Protein AF-A0A6B3EZA4-F1 (afdb_monomer_lite)

Structure (mmCIF, N/CA/C/O backbone):
data_AF-A0A6B3EZA4-F1
#
_entry.id   AF-A0A6B3EZA4-F1
#
loop_
_atom_site.group_PDB
_atom_site.id
_atom_site.type_symbol
_atom_site.label_atom_id
_atom_site.label_alt_id
_atom_site.label_comp_id
_atom_site.label_asym_id
_atom_site.label_entity_id
_atom_site.label_seq_id
_atom_site.pdbx_PDB_ins_code
_atom_site.Cartn_x
_atom_site.Cartn_y
_atom_site.Cartn_z
_atom_site.occupancy
_atom_site.B_iso_or_equiv
_atom_site.auth_seq_id
_atom_site.auth_comp_id
_atom_site.auth_asym_id
_atom_site.auth_atom_id
_atom_site.pdbx_PDB_model_num
ATOM 1 N N . SER A 1 1 ? 5.693 17.335 -28.677 1.00 39.09 1 SER A N 1
ATOM 2 C CA . SER A 1 1 ? 6.112 17.427 -27.269 1.00 39.09 1 SER A CA 1
ATOM 3 C C . SER A 1 1 ? 5.631 16.165 -26.579 1.00 39.09 1 SER A C 1
ATOM 5 O O . SER A 1 1 ? 4.439 16.047 -26.317 1.00 39.09 1 SER A O 1
ATOM 7 N N . SER A 1 2 ? 6.489 15.147 -26.472 1.00 41.34 2 SER A N 1
ATOM 8 C CA . SER A 1 2 ? 6.160 13.904 -25.770 1.00 41.34 2 SER A CA 1
ATOM 9 C C . SER A 1 2 ? 6.014 14.228 -24.287 1.00 41.34 2 SER A C 1
ATOM 11 O O . SER A 1 2 ? 6.846 14.935 -23.724 1.00 41.34 2 SER A O 1
ATOM 13 N N . ARG A 1 3 ? 4.961 13.731 -23.637 1.00 41.78 3 ARG A N 1
ATOM 14 C CA . ARG A 1 3 ? 4.946 13.691 -22.174 1.00 41.78 3 ARG A CA 1
ATOM 15 C C . ARG A 1 3 ? 6.004 12.675 -21.736 1.00 41.78 3 ARG A C 1
ATOM 17 O O . ARG A 1 3 ? 5.721 11.495 -21.620 1.00 41.78 3 ARG A O 1
ATOM 24 N N . GLN A 1 4 ? 7.236 13.135 -21.577 1.00 57.34 4 GLN A N 1
ATOM 25 C CA . GLN A 1 4 ? 8.239 12.519 -20.715 1.00 57.34 4 GLN A CA 1
ATOM 26 C C . GLN A 1 4 ? 8.206 13.310 -19.402 1.00 57.34 4 GLN A C 1
ATOM 28 O O . GLN A 1 4 ? 8.940 14.283 -19.284 1.00 57.34 4 GLN A O 1
ATOM 33 N N . SER A 1 5 ? 7.274 13.017 -18.487 1.00 53.19 5 SER A N 1
ATOM 34 C CA . SER A 1 5 ? 7.174 13.605 -17.127 1.00 53.19 5 SER A CA 1
ATOM 35 C C . SER A 1 5 ? 5.955 13.025 -16.388 1.00 53.19 5 SER A C 1
ATOM 37 O O . SER A 1 5 ? 4.945 12.789 -17.057 1.00 53.19 5 SER A O 1
ATOM 39 N N . PRO A 1 6 ? 5.900 13.027 -15.043 1.00 55.38 6 PRO A N 1
ATOM 40 C CA . PRO A 1 6 ? 6.948 12.768 -14.046 1.00 55.38 6 PRO A CA 1
ATOM 41 C C . PRO A 1 6 ? 6.462 11.828 -12.914 1.00 55.38 6 PRO A C 1
ATOM 43 O O . PRO A 1 6 ? 7.113 11.727 -11.883 1.00 55.38 6 PRO A O 1
ATOM 46 N N . GLU A 1 7 ? 5.318 11.171 -13.089 1.00 54.31 7 GLU A N 1
ATOM 47 C CA . GLU A 1 7 ? 4.727 10.298 -12.078 1.00 54.31 7 GLU A CA 1
ATOM 48 C C . GLU A 1 7 ? 4.825 8.859 -12.579 1.00 54.31 7 GLU A C 1
ATOM 50 O O . GLU A 1 7 ? 4.374 8.598 -13.704 1.00 54.31 7 GLU A O 1
ATOM 55 N N . PRO A 1 8 ? 5.390 7.923 -11.799 1.00 62.38 8 PRO A N 1
ATOM 56 C CA . PRO A 1 8 ? 5.191 6.523 -12.106 1.00 62.38 8 PRO A CA 1
ATOM 57 C C . PRO A 1 8 ? 3.679 6.281 -12.200 1.00 62.38 8 PRO A C 1
ATOM 59 O O . PRO A 1 8 ? 2.902 6.699 -11.339 1.00 62.38 8 PRO A O 1
ATOM 62 N N . GLY A 1 9 ? 3.237 5.682 -13.307 1.00 72.94 9 GLY A N 1
ATOM 63 C CA . GLY A 1 9 ? 1.850 5.251 -13.443 1.00 72.94 9 GLY A CA 1
ATOM 64 C C . GLY A 1 9 ? 1.457 4.310 -12.298 1.00 72.94 9 GLY A C 1
ATOM 65 O O . GLY A 1 9 ? 2.292 3.889 -11.507 1.00 72.94 9 GLY A O 1
ATOM 66 N N . HIS A 1 10 ? 0.172 3.962 -12.211 1.00 85.50 10 HIS A N 1
ATOM 67 C CA . HIS A 1 10 ? -0.342 3.092 -11.143 1.00 85.50 10 HIS A CA 1
ATOM 68 C C . HIS A 1 10 ? -0.162 3.679 -9.737 1.00 85.50 10 HIS A C 1
ATOM 70 O O . HIS A 1 10 ? 0.437 3.065 -8.864 1.00 85.50 10 HIS A O 1
ATOM 76 N N . THR A 1 11 ? -0.749 4.847 -9.488 1.00 85.31 11 THR A N 1
ATOM 77 C CA . THR A 1 11 ? -0.721 5.490 -8.162 1.00 85.31 11 THR A CA 1
ATOM 78 C C . THR A 1 11 ? -1.720 4.858 -7.172 1.00 85.31 11 THR A C 1
ATOM 80 O O . THR A 1 11 ? -1.568 4.935 -5.954 1.00 85.31 11 THR A O 1
ATOM 83 N N . GLY A 1 12 ? -2.767 4.191 -7.672 1.00 88.62 12 GLY A N 1
ATOM 84 C CA . GLY A 1 12 ? -3.869 3.675 -6.851 1.00 88.62 12 GLY A CA 1
ATOM 85 C C . GLY A 1 12 ? -4.845 4.776 -6.428 1.00 88.62 12 GLY A C 1
ATOM 86 O O . GLY A 1 12 ? -5.232 5.603 -7.250 1.00 88.62 12 GLY A O 1
ATOM 87 N N . GLY A 1 13 ? -5.270 4.769 -5.161 1.00 89.44 13 GLY A N 1
ATOM 88 C CA . GLY A 1 13 ? -6.119 5.814 -4.570 1.00 89.44 13 GLY A CA 1
ATOM 89 C C . GLY A 1 13 ? -7.570 5.406 -4.310 1.00 89.44 13 GLY A C 1
ATOM 90 O O . GLY A 1 13 ? -8.395 6.255 -3.977 1.00 89.44 13 GLY A O 1
ATOM 91 N N . TYR A 1 14 ? -7.905 4.121 -4.437 1.00 92.12 14 TYR A N 1
ATOM 92 C CA . TYR A 1 14 ? -9.234 3.646 -4.058 1.00 92.12 14 TYR A CA 1
ATOM 93 C C . TYR A 1 14 ? -9.358 3.564 -2.535 1.00 92.12 14 TYR A C 1
ATOM 95 O O . TYR A 1 14 ? -8.497 2.984 -1.876 1.00 92.12 14 TYR A O 1
ATOM 103 N N . ILE A 1 15 ? -10.435 4.116 -1.978 1.00 95.94 15 ILE A N 1
ATOM 104 C CA . ILE A 1 15 ? -10.705 4.099 -0.539 1.00 95.94 15 ILE A CA 1
ATOM 105 C C . ILE A 1 15 ? -12.180 3.775 -0.318 1.00 95.94 15 ILE A C 1
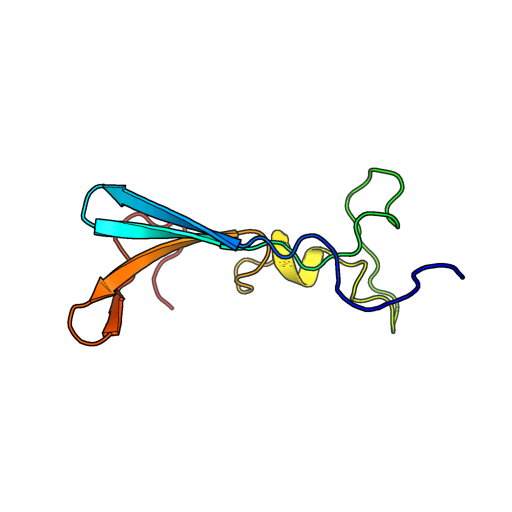ATOM 107 O O . ILE A 1 15 ? -13.053 4.391 -0.930 1.00 95.94 15 ILE A O 1
ATOM 111 N N . THR A 1 16 ? -12.468 2.831 0.576 1.00 97.56 16 THR A N 1
ATOM 112 C CA . THR A 1 16 ? -13.840 2.542 1.010 1.00 97.56 16 THR A CA 1
ATOM 113 C C . THR A 1 16 ? -13.881 2.039 2.445 1.00 97.56 16 THR A C 1
ATOM 115 O O . THR A 1 16 ? -12.997 1.302 2.887 1.00 97.56 16 THR A O 1
ATOM 118 N N . PHE A 1 17 ? -14.945 2.380 3.167 1.00 97.75 17 PHE A N 1
ATOM 119 C CA . PHE A 1 17 ? -15.285 1.680 4.400 1.00 97.75 17 PHE A CA 1
ATOM 120 C C . PHE A 1 17 ? -15.965 0.353 4.063 1.00 97.75 17 PHE A C 1
ATOM 122 O O . PHE A 1 17 ? -16.823 0.285 3.182 1.00 97.75 17 PHE A O 1
ATOM 129 N N . GLY A 1 18 ? -15.561 -0.705 4.754 1.00 94.62 18 GLY A N 1
ATOM 130 C CA . GLY A 1 18 ? -16.187 -2.017 4.696 1.00 94.62 18 GLY A CA 1
ATOM 131 C C . GLY A 1 18 ? -16.846 -2.394 6.026 1.00 94.62 18 GLY A C 1
ATOM 132 O O . GLY A 1 18 ? -17.088 -1.539 6.882 1.00 94.62 18 GLY A O 1
ATOM 133 N N . PRO A 1 19 ? -17.136 -3.689 6.230 1.00 93.88 19 PRO A N 1
ATOM 134 C CA . PRO A 1 19 ? -17.728 -4.179 7.470 1.00 93.88 19 PRO A CA 1
ATOM 135 C C . PRO A 1 19 ? -16.886 -3.830 8.702 1.00 93.88 19 PRO A C 1
ATOM 137 O O . PRO A 1 19 ? -15.658 -3.724 8.625 1.00 93.88 19 PRO A O 1
ATOM 140 N N . ASN A 1 20 ? -17.552 -3.714 9.853 1.00 94.06 20 ASN A N 1
ATOM 141 C CA . ASN A 1 20 ? -16.932 -3.443 11.157 1.00 94.06 20 ASN A CA 1
ATOM 142 C C . ASN A 1 20 ? -16.147 -2.118 11.218 1.00 94.06 20 ASN A C 1
ATOM 144 O O . ASN A 1 20 ? -15.226 -1.984 12.017 1.00 94.06 20 ASN A O 1
ATOM 148 N N . GLY A 1 21 ? -16.478 -1.151 10.355 1.00 95.69 21 GLY A N 1
ATOM 149 C CA . GLY A 1 21 ? -15.814 0.157 10.319 1.00 95.69 21 GLY A CA 1
ATOM 150 C C . GLY A 1 21 ? -14.381 0.126 9.781 1.00 95.69 21 GLY A C 1
ATOM 151 O O . GLY A 1 21 ? -13.670 1.118 9.895 1.00 95.69 21 GLY A O 1
ATOM 152 N N . ASN A 1 22 ? -13.944 -0.987 9.185 1.00 97.75 22 ASN A N 1
ATOM 153 C CA . ASN A 1 22 ? -12.600 -1.089 8.625 1.00 97.75 22 ASN A CA 1
ATOM 154 C C . ASN A 1 22 ? -12.479 -0.274 7.334 1.00 97.75 22 ASN A C 1
ATOM 156 O O . ASN A 1 22 ? -13.349 -0.339 6.463 1.00 97.75 22 ASN A O 1
ATOM 160 N N . LEU A 1 23 ? -11.367 0.437 7.194 1.00 97.38 23 LEU A N 1
ATOM 161 C CA . LEU A 1 23 ? -10.995 1.180 6.001 1.00 97.38 23 LEU A CA 1
ATOM 162 C C . LEU A 1 23 ? -10.136 0.300 5.091 1.00 97.38 23 LEU A C 1
ATOM 164 O O . LEU A 1 23 ? -9.115 -0.240 5.525 1.00 97.38 23 LEU A O 1
ATOM 168 N N . TYR A 1 24 ? -10.548 0.182 3.832 1.00 97.19 24 TYR A N 1
ATOM 169 C CA . TYR A 1 24 ? -9.811 -0.498 2.774 1.00 97.19 24 TYR A CA 1
ATOM 170 C C . TYR A 1 24 ? -9.189 0.538 1.844 1.00 97.19 24 TYR A C 1
ATOM 172 O O . TYR A 1 24 ? -9.883 1.449 1.388 1.00 97.19 24 TYR A O 1
ATOM 180 N N . ILE A 1 25 ? -7.893 0.393 1.569 1.00 96.88 25 ILE A N 1
ATOM 181 C CA . ILE A 1 25 ? -7.105 1.338 0.770 1.00 96.88 25 ILE A CA 1
ATOM 182 C C . ILE A 1 25 ? -6.388 0.556 -0.329 1.00 96.88 25 ILE A C 1
ATOM 184 O O . ILE A 1 25 ? -5.579 -0.322 -0.037 1.00 96.88 25 ILE A O 1
ATOM 188 N N . GLY A 1 26 ? -6.691 0.864 -1.586 1.00 95.50 26 GLY A N 1
ATOM 189 C CA . GLY A 1 26 ? -5.987 0.339 -2.752 1.00 95.50 26 GLY A CA 1
ATOM 190 C C . GLY A 1 26 ? -4.833 1.257 -3.130 1.00 95.50 26 GLY A C 1
ATOM 191 O O . GLY A 1 26 ? -5.061 2.372 -3.609 1.00 95.50 26 GLY A O 1
ATOM 192 N N . THR A 1 27 ? -3.607 0.789 -2.931 1.00 94.56 27 THR A N 1
ATOM 193 C CA . THR A 1 27 ? -2.385 1.471 -3.363 1.00 94.56 27 THR A CA 1
ATOM 194 C C . THR A 1 27 ? -1.920 0.880 -4.685 1.00 94.56 27 THR A C 1
ATOM 196 O O . THR A 1 27 ? -2.012 -0.329 -4.910 1.00 94.56 27 THR A O 1
ATOM 199 N N . GLY A 1 28 ? -1.437 1.729 -5.583 1.00 92.00 28 GLY A N 1
ATOM 200 C CA . GLY A 1 28 ? -0.782 1.253 -6.789 1.00 92.00 28 GLY A CA 1
ATOM 201 C C . GLY A 1 28 ? 0.704 0.991 -6.538 1.00 92.00 28 GLY A C 1
ATOM 202 O O . GLY A 1 28 ? 1.188 1.187 -5.421 1.00 92.00 28 GLY A O 1
ATOM 203 N N . ASP A 1 29 ? 1.395 0.429 -7.525 1.00 90.12 29 ASP A N 1
ATOM 204 C CA . ASP A 1 29 ? 2.756 -0.097 -7.381 1.00 90.12 29 ASP A CA 1
ATOM 205 C C . ASP A 1 29 ? 3.857 0.882 -7.802 1.00 90.12 29 ASP A C 1
ATOM 207 O O . ASP A 1 29 ? 5.041 0.550 -7.674 1.00 90.12 29 ASP A O 1
ATOM 211 N N . ASP A 1 30 ? 3.472 2.072 -8.274 1.00 88.25 30 ASP A N 1
ATOM 212 C CA . ASP A 1 30 ? 4.355 3.114 -8.797 1.00 88.25 30 ASP A CA 1
ATOM 213 C C . ASP A 1 30 ? 5.407 2.558 -9.774 1.00 88.25 30 ASP A C 1
ATOM 215 O O . ASP A 1 30 ? 6.563 2.989 -9.751 1.00 88.25 30 ASP A O 1
ATOM 219 N N . THR A 1 31 ? 5.052 1.561 -10.589 1.00 86.19 31 THR A N 1
ATOM 220 C CA . THR A 1 31 ? 5.953 0.959 -11.582 1.00 86.19 31 THR A CA 1
ATOM 221 C C . THR A 1 31 ? 5.545 1.387 -12.990 1.00 86.19 31 THR A C 1
ATOM 223 O O . THR A 1 31 ? 4.361 1.440 -13.310 1.00 86.19 31 THR A O 1
ATOM 226 N N . GLU A 1 32 ? 6.524 1.709 -13.838 1.00 84.06 32 GLU A N 1
ATOM 227 C CA . GLU A 1 32 ? 6.319 2.161 -15.218 1.00 84.06 32 GLU A CA 1
ATOM 228 C C . GLU A 1 32 ? 5.552 1.103 -16.036 1.00 84.06 32 GLU A C 1
ATOM 230 O O . GLU A 1 32 ? 6.090 0.029 -16.327 1.00 84.06 32 GLU A O 1
ATOM 235 N N . PRO A 1 33 ? 4.299 1.386 -16.439 1.00 76.06 33 PRO A N 1
ATOM 236 C CA . PRO A 1 33 ? 3.434 0.374 -17.037 1.00 76.06 33 PRO A CA 1
ATOM 237 C C . PRO A 1 33 ? 3.744 0.063 -18.503 1.00 76.06 33 PRO A C 1
ATOM 239 O O . PRO A 1 33 ? 3.224 -0.917 -19.039 1.00 76.06 33 PRO A O 1
ATOM 242 N N . PHE A 1 34 ? 4.546 0.886 -19.185 1.00 79.88 34 PHE A N 1
ATOM 243 C CA . PHE A 1 34 ? 4.723 0.795 -20.638 1.00 79.88 34 PHE A CA 1
ATOM 244 C C . PHE A 1 34 ? 6.068 0.198 -21.075 1.00 79.88 34 PHE A C 1
ATOM 246 O O . PHE A 1 34 ? 6.318 0.094 -22.275 1.00 79.88 34 PHE A O 1
ATOM 253 N N . ARG A 1 35 ? 6.948 -0.191 -20.140 1.00 75.62 35 ARG A N 1
ATOM 254 C CA . ARG A 1 35 ? 8.316 -0.674 -20.434 1.00 75.62 35 ARG A CA 1
ATOM 255 C C . ARG A 1 35 ? 8.544 -2.173 -20.221 1.00 75.62 35 ARG A C 1
ATOM 257 O O . ARG A 1 35 ? 9.693 -2.600 -20.169 1.00 75.62 35 ARG A O 1
ATOM 264 N N . SER A 1 36 ? 7.482 -2.970 -20.126 1.00 80.25 36 SER A N 1
ATOM 265 C CA . SER A 1 36 ? 7.591 -4.411 -19.861 1.00 80.25 36 SER A CA 1
ATOM 266 C C . SER A 1 36 ? 7.065 -5.324 -20.973 1.00 80.25 36 SER A C 1
ATOM 268 O O . SER A 1 36 ? 7.023 -6.535 -20.781 1.00 80.25 36 SER A O 1
ATOM 270 N N . ASP A 1 37 ? 6.645 -4.782 -22.124 1.00 82.25 37 ASP A N 1
ATOM 271 C CA . ASP A 1 37 ? 6.086 -5.548 -23.257 1.00 82.25 37 ASP A CA 1
ATOM 272 C C . ASP A 1 37 ? 4.975 -6.544 -22.849 1.00 82.25 37 ASP A C 1
ATOM 274 O O . ASP A 1 37 ? 4.822 -7.622 -23.423 1.00 82.25 37 ASP A O 1
ATOM 278 N N . GLY A 1 38 ? 4.190 -6.185 -21.827 1.00 79.62 38 GLY A N 1
ATOM 279 C CA . GLY A 1 38 ? 3.112 -7.017 -21.280 1.00 79.62 38 GLY A CA 1
ATOM 280 C C . GLY A 1 38 ? 3.558 -8.080 -20.269 1.00 79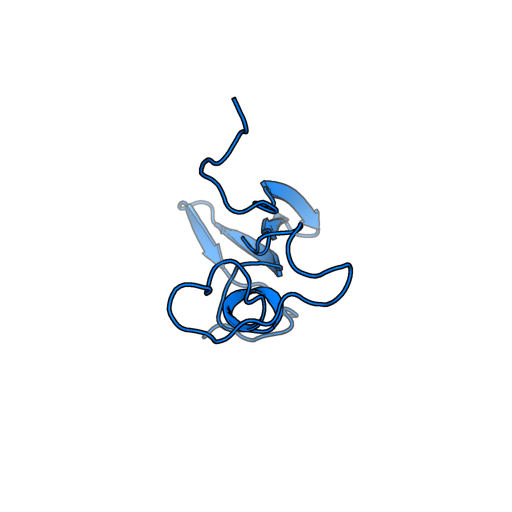.62 38 GLY A C 1
ATOM 281 O O . GLY A 1 38 ? 2.710 -8.784 -19.722 1.00 79.62 38 GLY A O 1
ATOM 282 N N . TYR A 1 39 ? 4.855 -8.188 -19.981 1.00 84.12 39 TYR A N 1
ATOM 283 C CA . TYR A 1 39 ? 5.398 -9.013 -18.903 1.00 84.12 39 TYR A CA 1
ATOM 284 C C . TYR A 1 39 ? 5.457 -8.243 -17.578 1.00 84.12 39 TYR A C 1
ATOM 286 O O . TYR A 1 39 ? 5.202 -7.038 -17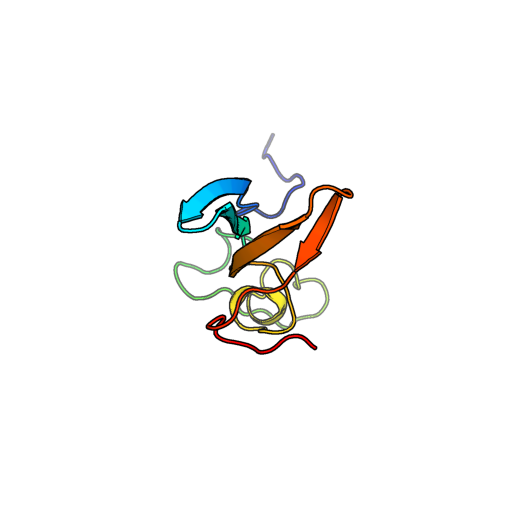.519 1.00 84.12 39 TYR A O 1
ATOM 294 N N . ALA A 1 40 ? 5.795 -8.945 -16.494 1.00 85.12 40 ALA A N 1
ATOM 295 C CA . ALA A 1 40 ? 6.098 -8.294 -15.227 1.00 85.12 40 ALA A CA 1
ATOM 296 C C . ALA A 1 40 ? 7.348 -7.397 -15.392 1.00 85.12 40 ALA A C 1
ATOM 298 O O . ALA A 1 40 ? 8.380 -7.900 -15.845 1.00 85.12 40 ALA A O 1
ATOM 299 N N . PRO A 1 41 ? 7.277 -6.098 -15.047 1.00 87.62 41 PRO A N 1
ATOM 300 C CA . PRO A 1 41 ? 8.434 -5.209 -15.075 1.00 87.62 41 PRO A CA 1
ATOM 301 C C . PRO A 1 41 ? 9.455 -5.639 -14.015 1.00 87.62 41 PRO A C 1
ATOM 303 O O . PRO A 1 41 ? 9.189 -5.533 -12.819 1.00 87.62 41 PRO A O 1
ATOM 306 N N . ILE A 1 42 ? 10.598 -6.170 -14.456 1.00 90.12 42 ILE A N 1
ATOM 307 C CA . ILE A 1 42 ? 11.713 -6.608 -13.606 1.00 90.12 42 ILE A CA 1
ATOM 308 C C . ILE A 1 42 ? 13.007 -6.090 -14.240 1.00 90.12 42 ILE A C 1
ATOM 310 O O . ILE A 1 42 ? 13.476 -6.635 -15.241 1.00 90.12 42 ILE A O 1
ATOM 314 N N . ASP A 1 43 ? 13.567 -5.019 -13.679 1.00 90.12 43 ASP A N 1
ATOM 315 C CA . ASP A 1 43 ? 14.776 -4.373 -14.196 1.00 90.12 43 ASP A CA 1
ATOM 316 C C . ASP A 1 43 ? 15.688 -3.882 -13.063 1.00 90.12 43 ASP A C 1
ATOM 318 O O . ASP A 1 43 ? 15.640 -2.731 -12.633 1.00 90.12 43 ASP A O 1
ATOM 322 N N . GLU A 1 44 ? 16.567 -4.768 -12.600 1.00 90.94 44 GLU A N 1
ATOM 323 C CA . GLU A 1 44 ? 17.482 -4.507 -11.479 1.00 90.94 44 GLU A CA 1
ATOM 324 C C . GLU A 1 44 ? 18.694 -3.630 -11.863 1.00 90.94 44 GLU A C 1
ATOM 326 O O . GLU A 1 44 ? 19.594 -3.397 -11.049 1.00 90.94 44 GLU A O 1
ATOM 331 N N . ARG A 1 45 ? 18.774 -3.143 -13.111 1.00 92.81 45 ARG A N 1
ATOM 332 C CA . ARG A 1 45 ? 19.893 -2.299 -13.556 1.00 92.81 45 ARG A CA 1
ATOM 333 C C . ARG A 1 45 ? 19.893 -0.964 -12.811 1.00 92.81 45 ARG A C 1
ATOM 335 O O . ARG A 1 45 ? 18.858 -0.349 -12.555 1.00 92.81 45 ARG A O 1
ATOM 342 N N . ALA A 1 46 ? 21.089 -0.459 -12.514 1.00 91.00 46 ALA A N 1
ATOM 343 C CA . ALA A 1 46 ? 21.242 0.834 -11.855 1.00 91.00 46 ALA A CA 1
ATOM 344 C C . ALA A 1 46 ? 20.574 1.959 -12.672 1.00 91.00 46 ALA A C 1
ATOM 346 O O . ALA A 1 46 ? 20.828 2.100 -13.867 1.00 91.00 46 ALA A O 1
ATOM 347 N N . GLY A 1 47 ? 19.727 2.759 -12.017 1.00 88.00 47 GLY A N 1
ATOM 348 C CA . GLY A 1 47 ? 18.962 3.841 -12.652 1.00 88.00 47 GLY A CA 1
ATOM 349 C C . GLY A 1 47 ? 17.621 3.422 -13.267 1.00 88.00 47 GLY A C 1
ATOM 350 O O . GLY A 1 47 ? 16.948 4.270 -13.842 1.00 88.00 47 GLY A O 1
ATOM 351 N N . HIS A 1 48 ? 17.217 2.153 -13.135 1.00 87.38 48 HIS A N 1
ATOM 352 C CA . HIS A 1 48 ? 15.980 1.616 -13.715 1.00 87.38 48 HIS A CA 1
ATOM 353 C C . HIS A 1 48 ? 14.927 1.183 -12.683 1.00 87.38 48 HIS A C 1
ATOM 355 O O . HIS A 1 48 ? 13.958 0.535 -13.063 1.00 87.38 48 HIS A O 1
ATOM 361 N N . ALA A 1 49 ? 15.068 1.579 -11.412 1.00 86.56 49 ALA A N 1
ATOM 362 C CA . ALA A 1 49 ? 14.194 1.144 -10.315 1.00 86.56 49 ALA A CA 1
ATOM 363 C C . ALA A 1 49 ? 12.691 1.372 -10.576 1.00 86.56 49 ALA A C 1
ATOM 365 O O . ALA A 1 49 ? 11.856 0.595 -10.115 1.00 86.56 49 ALA A O 1
ATOM 366 N N . ASP A 1 50 ? 12.325 2.392 -11.353 1.00 87.12 50 ASP A N 1
ATOM 367 C CA . ASP A 1 50 ? 10.929 2.654 -11.720 1.00 87.12 50 ASP A CA 1
ATOM 368 C C . ASP A 1 50 ? 10.320 1.563 -12.617 1.00 87.12 50 ASP A C 1
ATOM 370 O O . ASP A 1 50 ? 9.103 1.478 -12.717 1.00 87.12 50 ASP A O 1
ATOM 374 N N . ASN A 1 51 ? 11.140 0.693 -13.217 1.00 87.69 51 ASN A N 1
ATOM 375 C CA . ASN A 1 51 ? 10.730 -0.454 -14.036 1.00 87.69 51 ASN A CA 1
ATOM 376 C C . ASN A 1 51 ? 10.881 -1.799 -13.298 1.00 87.69 51 ASN A C 1
ATOM 378 O O . ASN A 1 51 ? 10.860 -2.845 -13.944 1.00 87.69 51 ASN A O 1
ATOM 382 N N . ASP A 1 52 ? 11.082 -1.789 -11.977 1.00 89.62 52 ASP A N 1
ATOM 383 C CA . ASP A 1 52 ? 11.236 -3.002 -11.172 1.00 89.62 52 ASP A CA 1
ATOM 384 C C . ASP A 1 52 ? 10.124 -3.123 -10.124 1.00 89.62 52 ASP A C 1
ATOM 386 O O . ASP A 1 52 ? 10.155 -2.485 -9.069 1.00 89.62 52 ASP A O 1
ATOM 390 N N . VAL A 1 53 ? 9.142 -3.982 -10.408 1.00 89.94 53 VAL A N 1
ATOM 391 C CA . VAL A 1 53 ? 7.988 -4.243 -9.535 1.00 89.94 53 VAL A CA 1
ATOM 392 C C . VAL A 1 53 ? 8.361 -5.059 -8.293 1.00 89.94 53 VAL A C 1
ATOM 394 O O . VAL A 1 53 ? 7.580 -5.150 -7.338 1.00 89.94 53 VAL A O 1
ATOM 397 N N . GLN A 1 54 ? 9.558 -5.658 -8.263 1.00 92.81 54 GLN A N 1
ATOM 398 C CA . GLN A 1 54 ? 9.995 -6.462 -7.124 1.00 92.81 54 GLN A CA 1
ATOM 399 C C . GLN A 1 54 ? 10.104 -5.624 -5.849 1.00 92.81 54 GLN A C 1
ATOM 401 O O . GLN A 1 54 ? 9.860 -6.130 -4.755 1.00 92.81 54 GLN A O 1
ATOM 406 N N . ARG A 1 55 ? 10.397 -4.324 -5.984 1.00 91.69 55 ARG A N 1
ATOM 407 C CA . ARG A 1 55 ? 10.495 -3.399 -4.849 1.00 91.69 55 ARG A CA 1
ATOM 408 C C . ARG A 1 55 ? 9.146 -3.104 -4.186 1.00 91.69 55 ARG A C 1
ATOM 410 O O . ARG A 1 55 ? 9.145 -2.704 -3.025 1.00 91.69 55 ARG A O 1
ATOM 417 N N . THR A 1 56 ? 8.029 -3.287 -4.901 1.00 92.06 56 THR A N 1
ATOM 418 C CA . THR A 1 56 ? 6.674 -2.901 -4.469 1.00 92.06 56 THR A CA 1
ATOM 419 C C . THR A 1 56 ? 5.737 -4.098 -4.355 1.00 92.06 56 THR A C 1
ATOM 421 O O . THR A 1 56 ? 5.651 -4.704 -3.288 1.00 92.06 56 THR A O 1
ATOM 424 N N . SER A 1 57 ? 5.028 -4.474 -5.422 1.00 89.75 57 SER A N 1
ATOM 425 C CA . SER A 1 57 ? 3.970 -5.490 -5.388 1.00 89.75 57 SER A CA 1
ATOM 426 C C . SER A 1 57 ? 4.482 -6.831 -4.865 1.00 89.75 57 SER A C 1
ATOM 428 O O . SER A 1 57 ? 3.806 -7.442 -4.037 1.00 89.75 57 SER A O 1
ATOM 430 N N . ALA A 1 58 ? 5.694 -7.244 -5.260 1.00 88.12 58 ALA A N 1
ATOM 431 C 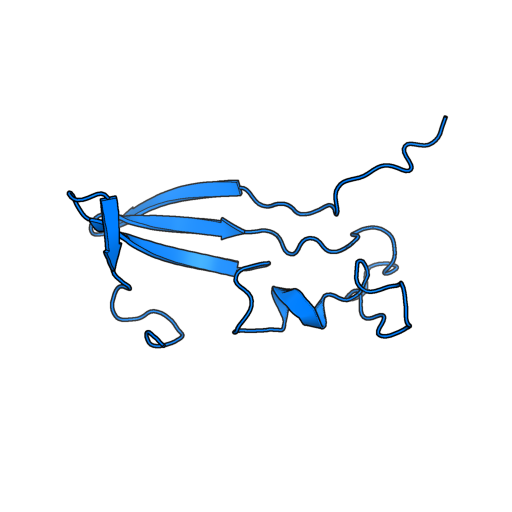CA . ALA A 1 58 ? 6.306 -8.497 -4.803 1.00 88.12 58 ALA A CA 1
ATOM 432 C C . ALA A 1 58 ? 6.973 -8.406 -3.413 1.00 88.12 58 ALA A C 1
ATOM 434 O O . ALA A 1 58 ? 7.395 -9.422 -2.864 1.00 88.12 58 ALA A O 1
ATOM 435 N N . ASN A 1 59 ? 7.043 -7.213 -2.819 1.00 91.38 59 ASN A N 1
ATOM 436 C CA . ASN A 1 59 ? 7.612 -6.978 -1.500 1.00 91.38 59 ASN A CA 1
ATOM 437 C C . ASN A 1 59 ? 6.496 -6.790 -0.465 1.00 91.38 59 ASN A C 1
ATOM 439 O O . ASN A 1 59 ? 5.742 -5.818 -0.500 1.00 91.38 59 ASN A O 1
ATOM 443 N N . SER A 1 60 ? 6.391 -7.715 0.490 1.00 90.00 60 SER A N 1
ATOM 444 C CA . SER A 1 60 ? 5.377 -7.627 1.556 1.00 90.00 60 SER A CA 1
ATOM 445 C C . SER A 1 60 ? 5.688 -6.551 2.602 1.00 90.00 60 SER A C 1
ATOM 447 O O . SER A 1 60 ? 4.792 -6.157 3.341 1.00 90.00 60 SER A O 1
ATOM 449 N N . ASN A 1 61 ? 6.927 -6.048 2.642 1.00 90.38 61 ASN A N 1
ATOM 450 C CA . ASN A 1 61 ? 7.331 -4.942 3.514 1.00 90.38 61 ASN A CA 1
ATOM 451 C C . ASN A 1 61 ? 7.088 -3.559 2.880 1.00 90.38 61 ASN A C 1
ATOM 453 O O . ASN A 1 61 ? 7.304 -2.549 3.544 1.00 90.38 61 ASN A O 1
ATOM 457 N N . ASP A 1 62 ? 6.657 -3.496 1.615 1.00 92.75 62 ASP A N 1
ATOM 458 C CA . ASP A 1 62 ? 6.280 -2.253 0.936 1.00 92.75 62 ASP A CA 1
ATOM 459 C C . ASP A 1 62 ? 4.749 -2.174 0.817 1.00 92.75 62 ASP A C 1
ATOM 461 O O . ASP A 1 62 ? 4.072 -3.137 0.441 1.00 92.75 62 ASP A O 1
ATOM 465 N N . LEU A 1 63 ? 4.187 -1.015 1.165 1.00 93.06 63 LEU A N 1
ATOM 466 C CA . LEU A 1 63 ? 2.741 -0.789 1.181 1.00 93.06 63 LEU A CA 1
ATOM 467 C C . LEU A 1 63 ? 2.154 -0.506 -0.208 1.00 93.06 63 LEU A C 1
ATOM 469 O O . LEU A 1 63 ? 0.934 -0.391 -0.327 1.00 93.06 63 LEU A O 1
ATOM 473 N N . ARG A 1 64 ? 2.980 -0.390 -1.251 1.00 94.62 64 ARG A N 1
ATOM 474 C CA . ARG A 1 64 ? 2.559 -0.182 -2.643 1.00 94.62 64 ARG A CA 1
ATOM 475 C C . ARG A 1 64 ? 2.174 -1.487 -3.332 1.00 94.62 64 ARG A C 1
ATOM 477 O O . ARG A 1 64 ? 2.703 -2.561 -3.027 1.00 94.62 64 ARG A O 1
ATOM 484 N N . GLY A 1 65 ? 1.235 -1.381 -4.267 1.00 93.25 65 GLY A N 1
ATOM 485 C CA . GLY A 1 65 ? 0.651 -2.513 -4.983 1.00 93.25 65 GLY A CA 1
ATOM 486 C C . GLY A 1 65 ? -0.162 -3.429 -4.068 1.00 93.25 65 GLY A C 1
ATOM 487 O O . GLY A 1 65 ? -0.091 -4.650 -4.208 1.00 93.25 65 GLY A O 1
ATOM 488 N N . LYS A 1 66 ? -0.869 -2.870 -3.074 1.00 95.38 66 LYS A N 1
ATOM 489 C CA . LYS A 1 66 ? -1.585 -3.628 -2.036 1.00 95.38 66 LYS A CA 1
ATOM 490 C C . LYS A 1 66 ? -3.040 -3.184 -1.899 1.00 95.38 66 LYS A C 1
ATOM 492 O O . LYS A 1 66 ? -3.426 -2.067 -2.237 1.00 95.38 66 LYS A O 1
ATOM 497 N N . ILE A 1 67 ? -3.831 -4.064 -1.290 1.00 94.81 67 ILE A N 1
ATOM 498 C CA . ILE A 1 67 ? -5.067 -3.682 -0.607 1.00 94.81 67 ILE A CA 1
ATOM 499 C C . ILE A 1 67 ? -4.769 -3.698 0.890 1.00 94.81 67 ILE A C 1
ATOM 501 O O . ILE A 1 67 ? -4.585 -4.761 1.485 1.00 94.81 67 ILE A O 1
ATOM 505 N N . LEU A 1 68 ? -4.699 -2.518 1.495 1.00 95.56 68 LEU A N 1
ATOM 506 C CA . LEU A 1 68 ? -4.489 -2.350 2.929 1.00 95.56 68 LEU A CA 1
ATOM 507 C C . LEU A 1 68 ? -5.833 -2.360 3.655 1.00 95.56 68 LEU A C 1
ATOM 509 O O . LEU A 1 68 ? -6.833 -1.874 3.126 1.00 95.56 68 LEU A O 1
ATOM 513 N N . ARG A 1 69 ? -5.845 -2.883 4.885 1.00 96.69 69 ARG A N 1
ATOM 514 C CA . ARG A 1 69 ? -7.016 -2.890 5.768 1.00 96.69 69 ARG A CA 1
ATOM 515 C C . ARG A 1 69 ? -6.620 -2.445 7.171 1.00 96.69 69 ARG A C 1
ATOM 517 O O . ARG A 1 69 ? -5.859 -3.149 7.840 1.00 96.69 69 ARG A O 1
ATOM 524 N N . ILE A 1 70 ? -7.176 -1.321 7.611 1.00 96.50 70 ILE A N 1
ATOM 525 C CA . ILE A 1 70 ? -6.977 -0.747 8.951 1.00 96.50 70 ILE A CA 1
ATOM 526 C C . ILE A 1 70 ? -8.327 -0.455 9.613 1.00 96.50 70 ILE A C 1
ATOM 528 O O . ILE A 1 70 ? -9.339 -0.351 8.922 1.00 96.50 70 ILE A O 1
ATOM 532 N N . HIS A 1 71 ? -8.349 -0.284 10.931 1.00 97.25 71 HIS A N 1
ATOM 533 C CA . HIS A 1 71 ? -9.485 0.304 11.640 1.00 97.25 71 HIS A CA 1
ATOM 534 C C . HIS A 1 71 ? -9.094 1.702 12.133 1.00 97.25 71 HIS A C 1
ATOM 536 O O . HIS A 1 71 ? -8.194 1.804 12.968 1.00 97.25 71 HIS A O 1
ATOM 542 N N . PRO A 1 72 ? -9.685 2.783 11.597 1.00 97.56 72 PRO A N 1
ATOM 543 C CA . PRO A 1 72 ? -9.446 4.128 12.110 1.00 97.56 72 PRO A CA 1
ATOM 544 C C . PRO A 1 72 ? -10.024 4.290 13.518 1.00 97.56 72 PRO A C 1
ATOM 546 O O . PRO A 1 72 ? -11.160 3.901 13.773 1.00 97.56 72 PRO A O 1
ATOM 549 N N . GLU A 1 73 ? -9.268 4.916 14.409 1.00 97.81 73 GLU A N 1
ATOM 550 C CA . GLU A 1 73 ? -9.681 5.189 15.783 1.00 97.81 73 GLU A CA 1
ATOM 551 C C . GLU A 1 73 ? -10.187 6.629 15.930 1.00 97.81 73 GLU A C 1
ATOM 553 O O . GLU A 1 73 ? -9.775 7.541 15.209 1.00 97.81 73 GLU A O 1
ATOM 558 N N . ALA A 1 74 ? -11.050 6.870 16.920 1.00 97.06 74 ALA A N 1
ATOM 559 C CA . ALA A 1 74 ? -11.648 8.191 17.142 1.00 97.06 74 ALA A CA 1
ATOM 560 C C . ALA A 1 74 ? -10.621 9.300 17.461 1.00 97.06 74 ALA A C 1
ATOM 562 O O . ALA A 1 74 ? -10.896 10.479 17.254 1.00 97.06 74 ALA A O 1
ATOM 563 N N . ASN A 1 75 ? -9.437 8.933 17.956 1.00 97.19 75 ASN A N 1
ATOM 564 C CA . ASN A 1 75 ? -8.325 9.845 18.247 1.00 97.19 75 ASN A CA 1
ATOM 565 C C . ASN A 1 75 ? -7.419 10.120 17.023 1.00 97.19 75 ASN A C 1
ATOM 567 O O . ASN A 1 75 ? -6.383 10.766 17.174 1.00 97.19 75 ASN A O 1
ATOM 571 N N . GLY A 1 76 ? -7.772 9.613 15.836 1.00 96.50 76 GLY A N 1
ATOM 572 C CA . GLY A 1 76 ? -7.001 9.765 14.601 1.00 96.50 76 GLY A CA 1
ATOM 573 C C . GLY A 1 76 ? -5.875 8.744 14.409 1.00 96.50 76 GLY A C 1
ATOM 574 O O . GLY A 1 76 ? -5.175 8.814 13.400 1.00 96.50 76 GLY A O 1
ATOM 575 N N . THR A 1 77 ? -5.687 7.796 15.334 1.00 96.88 77 THR A N 1
ATOM 576 C CA . THR A 1 77 ? -4.780 6.656 15.120 1.00 96.88 77 THR A CA 1
ATOM 577 C C . THR A 1 77 ? -5.466 5.551 14.316 1.00 96.88 77 THR A C 1
ATOM 579 O O . THR A 1 77 ? -6.602 5.698 13.869 1.00 96.88 77 THR A O 1
ATOM 582 N N . TYR A 1 78 ? -4.788 4.421 14.132 1.00 95.69 78 TYR A N 1
ATOM 583 C CA . TYR A 1 78 ? -5.394 3.225 13.563 1.00 95.69 78 TYR A CA 1
ATOM 584 C C . TYR A 1 78 ? -4.933 1.973 14.303 1.00 95.69 78 TYR A C 1
ATOM 586 O O . TYR A 1 78 ? -3.847 1.945 14.885 1.00 95.69 78 TYR A O 1
ATOM 594 N N . THR A 1 79 ? -5.741 0.923 14.227 1.00 95.75 79 THR A N 1
ATOM 595 C CA . THR A 1 79 ? -5.367 -0.435 14.621 1.00 95.75 79 THR A CA 1
ATOM 596 C C . THR A 1 79 ? -5.363 -1.366 13.409 1.00 95.75 79 THR A C 1
ATOM 598 O O . THR A 1 79 ? -5.944 -1.075 12.359 1.00 95.75 79 THR A O 1
ATOM 601 N N . VAL A 1 80 ? -4.651 -2.489 13.528 1.00 95.19 80 VAL A N 1
ATOM 602 C CA . VAL A 1 80 ? -4.591 -3.537 12.501 1.00 95.19 80 VAL A CA 1
ATOM 603 C C . VAL A 1 80 ? -5.601 -4.630 12.869 1.00 95.19 80 VAL A C 1
ATOM 605 O O . VAL A 1 80 ? -5.398 -5.322 13.869 1.00 95.19 80 VAL A O 1
ATOM 608 N N . PRO A 1 81 ? -6.689 -4.817 12.098 1.00 93.81 81 PRO A N 1
ATOM 609 C CA . PRO A 1 81 ? -7.711 -5.801 12.437 1.00 93.81 81 PRO A CA 1
ATOM 610 C C . PRO A 1 81 ? -7.197 -7.239 12.302 1.00 93.81 81 PRO A C 1
ATOM 612 O O . PR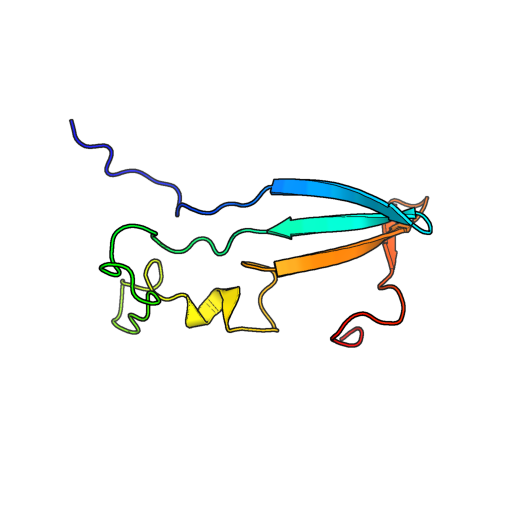O A 1 81 ? -6.472 -7.570 11.357 1.00 93.81 81 PRO A O 1
ATOM 615 N N . ALA A 1 82 ? -7.655 -8.127 13.188 1.00 92.38 82 ALA A N 1
ATOM 616 C CA . ALA A 1 82 ? -7.357 -9.556 13.115 1.00 92.38 82 ALA A CA 1
ATOM 617 C C . ALA A 1 82 ? -7.790 -10.173 11.770 1.00 92.38 82 ALA A C 1
ATOM 619 O O . ALA A 1 82 ? -8.815 -9.802 11.191 1.00 92.38 82 ALA A O 1
ATOM 620 N N . GLY A 1 83 ? -7.011 -11.132 11.267 1.00 92.25 83 GLY A N 1
ATOM 621 C CA . GLY A 1 83 ? -7.256 -11.775 9.971 1.00 92.25 83 GLY A CA 1
ATOM 622 C C . GLY A 1 83 ? -6.700 -11.015 8.761 1.00 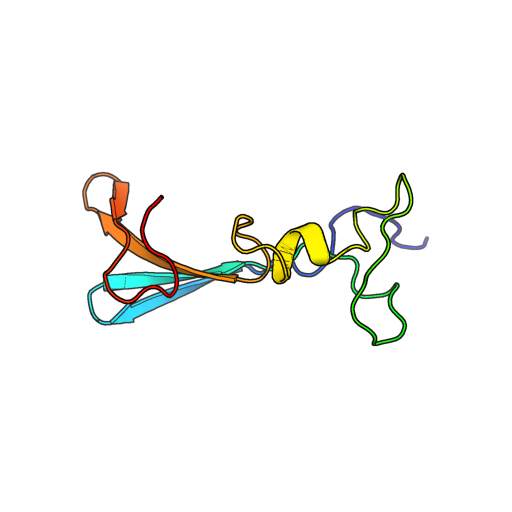92.25 83 GLY A C 1
ATOM 623 O O . GLY A 1 83 ? -7.066 -11.341 7.635 1.00 92.25 83 GLY A O 1
ATOM 624 N N . ASN A 1 84 ? -5.838 -10.010 8.965 1.00 94.31 84 ASN A N 1
ATOM 625 C CA . ASN A 1 84 ? -4.926 -9.576 7.903 1.00 94.31 84 ASN A CA 1
ATOM 626 C C . ASN A 1 84 ? -3.951 -10.725 7.585 1.00 94.31 84 ASN A C 1
ATOM 628 O O . ASN A 1 84 ? -3.614 -11.514 8.466 1.00 94.31 84 ASN A O 1
ATOM 632 N N . MET A 1 85 ? -3.492 -10.807 6.331 1.00 92.44 85 MET A N 1
ATOM 633 C CA . MET A 1 85 ? -2.553 -11.846 5.878 1.00 92.44 85 MET A CA 1
ATOM 634 C C . MET A 1 85 ? -1.234 -11.834 6.665 1.00 92.44 85 MET A C 1
ATOM 636 O O . MET A 1 85 ? -0.645 -12.887 6.893 1.00 92.44 85 MET A O 1
ATOM 640 N N . PHE A 1 86 ? -0.804 -10.650 7.102 1.00 89.00 86 PHE A N 1
ATOM 641 C CA . PHE A 1 86 ? 0.374 -10.450 7.935 1.00 89.00 86 PHE A CA 1
ATOM 642 C C . PHE A 1 86 ? -0.030 -9.875 9.291 1.00 89.00 86 PHE A C 1
ATOM 644 O O . PHE A 1 86 ? -0.947 -9.051 9.381 1.00 89.00 86 PHE A O 1
ATOM 651 N N . ALA A 1 87 ? 0.656 -10.328 10.339 1.00 82.56 87 ALA A N 1
ATOM 652 C CA . ALA A 1 87 ? 0.496 -9.787 11.679 1.00 82.56 87 ALA A CA 1
ATOM 653 C C . ALA A 1 87 ? 1.054 -8.350 11.760 1.00 82.56 87 ALA A C 1
ATOM 655 O O . ALA A 1 87 ? 1.874 -7.968 10.920 1.00 82.56 87 ALA A O 1
ATOM 656 N N . PRO A 1 88 ? 0.632 -7.555 12.761 1.00 76.44 88 PRO A N 1
ATOM 657 C CA . PRO A 1 88 ? 1.305 -6.301 13.086 1.00 76.44 88 PRO A CA 1
ATOM 658 C C . PRO A 1 88 ? 2.797 -6.558 13.347 1.00 76.44 88 PRO A C 1
ATOM 660 O O . PRO A 1 88 ? 3.131 -7.565 13.975 1.00 76.44 88 PRO A O 1
ATOM 663 N N . GLY A 1 89 ? 3.656 -5.676 12.829 1.00 65.69 89 GLY A N 1
ATOM 664 C CA . GLY A 1 89 ? 5.109 -5.734 13.024 1.00 65.69 89 GLY A CA 1
ATOM 665 C C . GLY A 1 89 ? 5.541 -5.438 14.452 1.00 65.69 89 GLY A C 1
ATOM 666 O O . GLY A 1 89 ? 4.827 -4.667 15.134 1.00 65.69 89 GLY A O 1
#

Secondary structure (DSSP, 8-state):
-----S--S--EEEEEE-GGG-EEEEE-----TTSSTTS-----STT-GGG-GGGTTT-TTS-SSSEEEEEE-TTS-EE--TT-SS---

Sequence (89 aa):
SSRQSPEPGHTGGYITFGPNGNLYIGTGDDTEPFRSDGYAPIDERAGHADNDVQRTSANSNDLRGKILRIHPEANGTYTVPAGNMFAPG

Foldseek 3Di:
DDPPDDFQPFQFADWDQDPPQKIKGAGAQSARPPPAVPDQQCDPDPPRVSSHSCVGCVDPVHPHRDTAIWHQDPVRDIHHDPPDPDDDD

pLDDT: mean 86.9, std 13.17, range [39.09, 97.81]

Radius of gyration: 16.09 Å; chains: 1; bounding box: 39×29×46 Å